Protein AF-A0A9D2PP43-F1 (afdb_monomer)

Nearest PDB structures (foldseek):
  5gq9-assembly1_A  TM=2.427E-01  e=1.881E+00  Thermus thermophilus HB27
  4n41-assembly2_B  TM=2.624E-01  e=2.441E+00  Thermus thermophilus
  4ncb-assembly2_B  TM=2.742E-01  e=2.969E+00  Thermus thermophilus
  5xow-assembly1_A  TM=2.743E-01  e=3.169E+00  Thermus thermophilus HB27
  4kpy-assembly2_B  TM=2.370E-01  e=4.113E+00  Thermus thermophilus HB27

Structure (mmCIF, N/CA/C/O backbone):
data_AF-A0A9D2PP43-F1
#
_entry.id   AF-A0A9D2PP43-F1
#
loop_
_atom_site.group_PDB
_atom_site.id
_atom_site.type_symbol
_atom_site.label_atom_id
_atom_site.label_alt_id
_atom_site.label_comp_id
_atom_site.label_asym_id
_atom_site.label_entity_id
_atom_site.label_seq_id
_atom_site.pdbx_PDB_ins_code
_atom_site.Cartn_x
_atom_site.Cartn_y
_atom_site.Cartn_z
_atom_site.occupancy
_atom_site.B_iso_or_equiv
_atom_site.auth_seq_id
_atom_site.auth_comp_id
_atom_site.auth_asym_id
_atom_site.auth_atom_id
_atom_site.pdbx_PDB_model_num
ATOM 1 N N . ILE A 1 1 ? 7.309 4.283 -23.788 1.00 83.56 1 ILE A N 1
ATOM 2 C CA . ILE A 1 1 ? 7.401 2.799 -23.705 1.00 83.56 1 ILE A CA 1
ATOM 3 C C . ILE A 1 1 ? 6.908 2.190 -25.006 1.00 83.56 1 ILE A C 1
ATOM 5 O O . ILE A 1 1 ? 7.635 1.395 -25.586 1.00 83.56 1 ILE A O 1
ATOM 9 N N . GLU A 1 2 ? 5.756 2.640 -25.498 1.00 87.69 2 GLU A N 1
ATOM 10 C CA . GLU A 1 2 ? 5.201 2.262 -26.802 1.00 87.69 2 GLU A CA 1
ATOM 11 C C . GLU A 1 2 ? 6.186 2.531 -27.952 1.00 87.69 2 GLU A C 1
ATOM 13 O O . GLU A 1 2 ? 6.573 1.594 -28.638 1.00 87.69 2 GLU A O 1
ATOM 18 N N . ASP A 1 3 ? 6.728 3.747 -28.080 1.00 88.06 3 ASP A N 1
ATOM 19 C CA . ASP A 1 3 ? 7.640 4.069 -29.197 1.00 88.06 3 ASP A CA 1
ATOM 20 C C . ASP A 1 3 ? 8.961 3.287 -29.168 1.00 88.06 3 ASP A C 1
ATOM 22 O O . ASP A 1 3 ? 9.462 2.825 -30.193 1.00 88.06 3 ASP A O 1
ATOM 26 N N . ARG A 1 4 ? 9.545 3.132 -27.972 1.00 94.00 4 ARG A N 1
ATOM 27 C CA . ARG A 1 4 ? 10.878 2.532 -27.798 1.00 94.00 4 ARG A CA 1
ATOM 28 C C . ARG A 1 4 ? 10.850 1.005 -27.801 1.00 94.00 4 ARG A C 1
ATOM 30 O O . ARG A 1 4 ? 11.773 0.390 -28.323 1.00 94.00 4 ARG A O 1
ATOM 37 N N . PHE A 1 5 ? 9.838 0.402 -27.180 1.00 90.81 5 PHE A N 1
ATOM 38 C CA . PHE A 1 5 ? 9.768 -1.046 -26.967 1.00 90.81 5 PHE A CA 1
ATOM 39 C C . PHE A 1 5 ? 8.644 -1.719 -27.758 1.00 90.81 5 PHE A C 1
ATOM 41 O O . PHE A 1 5 ? 8.616 -2.945 -27.816 1.00 90.81 5 PHE A O 1
ATOM 48 N N . ARG A 1 6 ? 7.744 -0.950 -28.389 1.00 91.81 6 ARG A N 1
ATOM 49 C CA . ARG A 1 6 ? 6.573 -1.448 -29.135 1.00 91.81 6 ARG A CA 1
ATOM 50 C C . ARG A 1 6 ? 5.661 -2.353 -28.306 1.00 91.81 6 ARG A C 1
ATOM 52 O O . ARG A 1 6 ? 5.075 -3.298 -28.825 1.00 91.81 6 ARG A O 1
ATOM 59 N N . TRP A 1 7 ? 5.574 -2.093 -27.004 1.00 92.19 7 TRP A N 1
ATOM 60 C CA . TRP A 1 7 ? 4.669 -2.809 -26.106 1.00 92.19 7 TRP A CA 1
ATOM 61 C C . TRP A 1 7 ? 3.299 -2.139 -26.114 1.00 92.19 7 TRP A C 1
ATOM 63 O O . TRP A 1 7 ? 3.239 -0.914 -26.077 1.00 92.19 7 TRP A O 1
ATOM 73 N N . ASP A 1 8 ? 2.225 -2.932 -26.114 1.00 91.50 8 ASP A N 1
ATOM 74 C CA . ASP A 1 8 ? 0.874 -2.431 -25.832 1.00 91.50 8 ASP A CA 1
ATOM 75 C C . ASP A 1 8 ? 0.820 -1.995 -24.367 1.00 91.50 8 ASP A C 1
ATOM 77 O O . ASP A 1 8 ? 1.086 -2.801 -23.468 1.00 91.50 8 ASP A O 1
ATOM 81 N N . VAL A 1 9 ? 0.528 -0.718 -24.123 1.00 91.69 9 VAL A N 1
ATOM 82 C CA . VAL A 1 9 ? 0.446 -0.153 -22.780 1.00 91.69 9 VAL A CA 1
ATOM 83 C C . VAL A 1 9 ? -1.012 0.088 -22.414 1.00 91.69 9 VAL A C 1
ATOM 85 O O . VAL A 1 9 ? -1.797 0.683 -23.147 1.00 91.69 9 VAL A O 1
ATOM 88 N N . ASN A 1 10 ? -1.372 -0.367 -21.221 1.00 89.62 10 ASN A N 1
ATOM 89 C CA . ASN A 1 10 ? -2.685 -0.182 -20.641 1.00 89.62 10 ASN A CA 1
ATOM 90 C C . ASN A 1 10 ? -2.569 0.628 -19.347 1.00 89.62 10 ASN A C 1
ATOM 92 O O . ASN A 1 10 ? -2.114 0.123 -18.316 1.00 89.62 10 ASN A O 1
ATOM 96 N N . ILE A 1 11 ? -2.991 1.889 -19.404 1.00 88.00 11 ILE A N 1
ATOM 97 C CA . ILE A 1 11 ? -2.997 2.793 -18.255 1.00 88.00 11 ILE A CA 1
ATOM 98 C C . ILE A 1 11 ? -4.280 2.556 -17.452 1.00 88.00 11 ILE A C 1
ATOM 100 O O . ILE A 1 11 ? -5.349 3.078 -17.757 1.00 88.00 11 ILE A O 1
ATOM 104 N N . GLY A 1 12 ? -4.174 1.749 -16.399 1.00 80.19 12 GLY A N 1
ATOM 105 C CA . GLY A 1 12 ? -5.321 1.201 -15.677 1.00 80.19 12 GLY A CA 1
ATOM 106 C C . GLY A 1 12 ? -6.205 2.224 -14.966 1.00 80.19 12 GLY A C 1
ATOM 107 O O . GLY A 1 12 ? -7.379 1.944 -14.737 1.00 80.19 12 GLY A O 1
ATOM 108 N N . TYR A 1 13 ? -5.682 3.406 -14.620 1.00 75.75 13 TYR A N 1
ATOM 109 C CA . TYR A 1 13 ? -6.503 4.474 -14.034 1.00 75.75 13 TYR A CA 1
ATOM 110 C C . TYR A 1 13 ? -7.325 5.246 -15.083 1.00 75.75 13 TYR A C 1
ATOM 112 O O . TYR A 1 13 ? -8.283 5.920 -14.711 1.00 75.75 13 TYR A O 1
ATOM 120 N N . GLU A 1 14 ? -6.985 5.129 -16.370 1.00 79.38 14 GLU A N 1
ATOM 121 C CA . GLU A 1 14 ? -7.731 5.730 -17.484 1.00 79.38 14 GLU A CA 1
ATOM 122 C C . GLU A 1 14 ? -8.733 4.730 -18.055 1.00 79.38 14 GLU A C 1
ATOM 124 O O . GLU A 1 14 ? -9.919 5.031 -18.173 1.00 79.38 14 GLU A O 1
ATOM 129 N N . THR A 1 15 ? -8.268 3.514 -18.350 1.00 77.56 15 THR A N 1
ATOM 130 C CA . THR A 1 15 ? -9.076 2.483 -19.013 1.00 77.56 15 THR A CA 1
ATOM 131 C C . THR A 1 15 ? -10.015 1.755 -18.058 1.00 77.56 15 THR A C 1
ATOM 133 O O . THR A 1 15 ? -11.050 1.265 -18.492 1.00 77.56 15 THR A O 1
ATOM 136 N N . LYS A 1 16 ? -9.664 1.662 -16.764 1.00 76.50 16 LYS A N 1
ATOM 137 C CA . LYS A 1 16 ? -10.357 0.854 -15.737 1.00 76.50 16 LYS A CA 1
ATOM 138 C C . LYS A 1 16 ? -10.529 -0.628 -16.104 1.00 76.50 16 LYS A C 1
ATOM 140 O O . LYS A 1 16 ? -11.288 -1.343 -15.453 1.00 76.50 16 LYS A O 1
ATOM 145 N N . GLU A 1 17 ? -9.781 -1.112 -17.091 1.00 81.94 17 GLU A N 1
ATOM 146 C CA . GLU A 1 17 ? -9.871 -2.473 -17.613 1.00 81.94 17 GLU A CA 1
ATOM 147 C C . GLU A 1 17 ? -8.502 -3.154 -17.618 1.00 81.94 17 GLU A C 1
ATOM 149 O O . GLU A 1 17 ? -7.456 -2.513 -17.740 1.00 81.94 17 GLU A O 1
ATOM 154 N N . LYS A 1 18 ? -8.487 -4.486 -17.507 1.00 80.69 18 LYS A N 1
ATOM 155 C CA . LYS A 1 18 ? -7.272 -5.296 -17.668 1.00 80.69 18 LYS A CA 1
ATOM 156 C C . LYS A 1 18 ? -7.254 -5.934 -19.053 1.00 80.69 18 LYS A C 1
ATOM 158 O O . LYS A 1 18 ? -8.045 -6.832 -19.327 1.00 80.69 18 LYS A O 1
ATOM 163 N N . ARG A 1 19 ? -6.296 -5.537 -19.894 1.00 87.75 19 ARG A N 1
ATOM 164 C CA . ARG A 1 19 ? -6.038 -6.166 -21.198 1.00 87.75 19 ARG A CA 1
ATOM 165 C C . ARG A 1 19 ? -4.931 -7.215 -21.100 1.00 87.75 19 ARG A C 1
ATOM 167 O O . ARG A 1 19 ? -3.799 -6.909 -20.718 1.00 87.75 19 ARG A O 1
ATOM 174 N N . LYS A 1 20 ? -5.252 -8.466 -21.439 1.00 87.75 20 LYS A N 1
ATOM 175 C CA . LYS A 1 20 ? -4.274 -9.564 -21.480 1.00 87.75 20 LYS A CA 1
ATOM 176 C C . LYS A 1 20 ? -3.206 -9.277 -22.542 1.00 87.75 20 LYS A C 1
ATOM 178 O O . LYS A 1 20 ? -3.540 -8.847 -23.636 1.00 87.75 20 LYS A O 1
ATOM 183 N N . GLY A 1 21 ? -1.941 -9.555 -22.224 1.00 89.25 21 GLY A N 1
ATOM 184 C CA . GLY A 1 21 ? -0.818 -9.353 -23.150 1.00 89.25 21 GLY A CA 1
ATOM 185 C C . GLY A 1 21 ? -0.304 -7.912 -23.250 1.00 89.25 21 GLY A C 1
ATOM 186 O O . GLY A 1 21 ? 0.567 -7.656 -24.072 1.00 89.25 21 GLY A O 1
ATOM 187 N N . SER A 1 22 ? -0.801 -7.000 -22.408 1.00 92.25 22 SER A N 1
ATOM 188 C CA . SER A 1 22 ? -0.356 -5.602 -22.343 1.00 92.25 22 SER A CA 1
ATOM 189 C C . SER A 1 22 ? 0.452 -5.315 -21.074 1.00 92.25 22 SER A C 1
ATOM 191 O O . SER A 1 22 ? 0.298 -5.995 -20.052 1.00 92.25 22 SER A O 1
ATOM 193 N N . LEU A 1 23 ? 1.295 -4.283 -21.119 1.00 92.75 23 LEU A N 1
ATOM 194 C CA . LEU A 1 23 ? 1.922 -3.702 -19.939 1.00 92.75 23 LEU A CA 1
ATOM 195 C C . LEU A 1 23 ? 0.894 -2.858 -19.187 1.00 92.75 23 LEU A C 1
ATOM 197 O O . LEU A 1 23 ? 0.482 -1.798 -19.654 1.00 92.75 23 LEU A O 1
ATOM 201 N N . PHE A 1 24 ? 0.528 -3.299 -17.989 1.00 93.38 24 PHE A N 1
ATOM 202 C CA . PHE A 1 24 ? -0.386 -2.560 -17.129 1.00 93.38 24 PHE A CA 1
ATOM 203 C C . PHE A 1 24 ? 0.363 -1.529 -16.274 1.00 93.38 24 PHE A C 1
ATOM 205 O O . PHE A 1 24 ? 1.259 -1.890 -15.511 1.00 93.38 24 PHE A O 1
ATOM 212 N N . ILE A 1 25 ? -0.033 -0.258 -16.359 1.00 92.25 25 ILE A N 1
ATOM 213 C CA . ILE A 1 25 ? 0.520 0.838 -15.553 1.00 92.25 25 ILE A CA 1
ATOM 214 C C . ILE A 1 25 ? -0.576 1.385 -14.639 1.00 92.25 25 ILE A C 1
ATOM 216 O O . ILE A 1 25 ? -1.657 1.752 -15.093 1.00 92.25 25 ILE A O 1
ATOM 220 N N . SER A 1 26 ? -0.298 1.458 -13.337 1.00 89.12 26 SER A N 1
ATOM 221 C CA . SER A 1 26 ? -1.203 2.040 -12.343 1.00 89.12 26 SER A CA 1
ATOM 222 C C . SER A 1 26 ? -0.420 2.793 -11.267 1.00 89.12 26 SER A C 1
ATOM 224 O O . SER A 1 26 ? 0.801 2.686 -11.172 1.00 89.12 26 SER A O 1
ATOM 226 N N . ASN A 1 27 ? -1.132 3.575 -10.462 1.00 84.81 27 ASN A N 1
ATOM 227 C CA . ASN A 1 27 ? -0.585 4.323 -9.336 1.00 84.81 27 ASN A CA 1
ATOM 228 C C . ASN A 1 27 ? -1.034 3.702 -8.001 1.00 84.81 27 ASN A C 1
ATOM 230 O O . ASN A 1 27 ? -1.963 2.896 -7.957 1.00 84.81 27 ASN A O 1
ATOM 234 N N . LYS A 1 28 ? -0.415 4.122 -6.890 1.00 80.38 28 LYS A N 1
ATOM 235 C CA . LYS A 1 28 ? -0.680 3.581 -5.542 1.00 80.38 28 LYS A CA 1
ATOM 236 C C . LYS A 1 28 ? -2.159 3.575 -5.115 1.00 80.38 28 LYS A C 1
ATOM 238 O O . LYS A 1 28 ? -2.543 2.753 -4.289 1.00 80.38 28 LYS A O 1
ATOM 243 N N . ASN A 1 29 ? -2.987 4.459 -5.674 1.00 78.00 29 ASN A N 1
ATOM 244 C CA . ASN A 1 29 ? -4.403 4.577 -5.320 1.00 78.00 29 ASN A CA 1
ATOM 245 C C . ASN A 1 29 ? -5.282 3.559 -6.069 1.00 78.00 29 ASN A C 1
ATOM 247 O O . ASN A 1 29 ? -6.383 3.260 -5.622 1.00 78.00 29 ASN A O 1
ATOM 251 N N . ASN A 1 30 ? -4.797 3.004 -7.184 1.00 79.94 30 ASN A N 1
ATOM 252 C CA . ASN A 1 30 ? -5.574 2.184 -8.120 1.00 79.94 30 ASN A CA 1
ATOM 253 C C . ASN A 1 30 ? -4.995 0.764 -8.291 1.00 79.94 30 ASN A C 1
ATOM 255 O O . ASN A 1 30 ? -5.131 0.152 -9.349 1.00 79.94 30 ASN A O 1
ATOM 259 N N . VAL A 1 31 ? -4.304 0.240 -7.271 1.00 76.94 31 VAL A N 1
ATOM 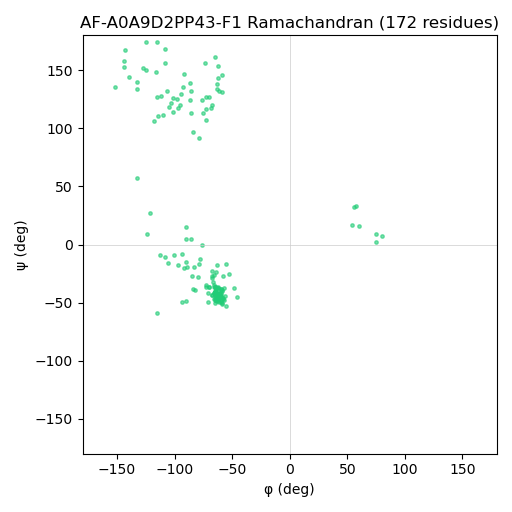260 C CA . VAL A 1 31 ? -3.713 -1.119 -7.280 1.00 76.94 31 VAL A CA 1
ATOM 261 C C . VAL A 1 31 ? -4.431 -2.111 -6.361 1.00 76.94 31 VAL A C 1
ATOM 263 O O . VAL A 1 31 ? -4.177 -3.315 -6.431 1.00 76.94 31 VAL A O 1
ATOM 266 N N . LYS A 1 32 ? -5.336 -1.641 -5.493 1.00 77.94 32 LYS A N 1
ATOM 267 C CA . LYS A 1 32 ? -6.063 -2.502 -4.549 1.00 77.94 32 LYS A CA 1
ATOM 268 C C . LYS A 1 32 ? -6.908 -3.531 -5.310 1.00 77.94 32 LYS A C 1
ATOM 270 O O . LYS A 1 32 ? -7.615 -3.184 -6.247 1.00 77.94 32 LYS A O 1
ATOM 275 N N . GLY A 1 33 ? -6.817 -4.797 -4.905 1.00 80.38 33 GLY A N 1
ATOM 276 C CA . GLY A 1 33 ? -7.534 -5.907 -5.552 1.00 80.38 33 GLY A CA 1
ATOM 277 C C . GLY A 1 33 ? -6.957 -6.350 -6.901 1.00 80.38 33 GLY A C 1
ATOM 278 O O . GLY A 1 33 ? -7.503 -7.253 -7.527 1.00 80.38 33 GLY A O 1
ATOM 279 N N . LEU A 1 34 ? -5.858 -5.745 -7.364 1.00 86.75 34 LEU A N 1
ATOM 280 C CA . LEU A 1 34 ? -5.155 -6.213 -8.553 1.00 86.75 34 LEU A CA 1
ATOM 281 C C . LEU A 1 34 ? -4.054 -7.208 -8.180 1.00 86.75 34 LEU A C 1
ATOM 283 O O . LEU A 1 34 ? -3.413 -7.055 -7.145 1.00 86.75 34 LEU A O 1
ATOM 287 N N . GLU A 1 35 ? -3.817 -8.184 -9.050 1.00 90.25 35 GLU A N 1
ATOM 288 C CA . GLU A 1 35 ? -2.743 -9.167 -8.922 1.00 90.25 35 GLU A CA 1
ATOM 289 C C . GLU A 1 35 ? -2.110 -9.412 -10.292 1.00 90.25 35 GLU A C 1
ATOM 291 O O . GLU A 1 35 ? -2.809 -9.382 -11.316 1.00 90.25 35 GLU A O 1
ATOM 296 N N . PHE A 1 36 ? -0.793 -9.618 -10.296 1.00 92.06 36 PHE A N 1
ATOM 297 C CA . PHE A 1 36 ? 0.035 -9.832 -11.481 1.00 92.06 36 PHE A CA 1
ATOM 298 C C . PHE A 1 36 ? 1.157 -10.837 -11.172 1.00 92.06 36 PHE A C 1
ATOM 300 O O . PHE A 1 36 ? 1.590 -10.929 -10.027 1.00 92.06 36 PHE A O 1
ATOM 307 N N . PRO A 1 37 ? 1.667 -11.590 -12.163 1.00 93.00 37 PRO A N 1
ATOM 308 C CA . PRO A 1 37 ? 2.793 -12.501 -11.936 1.00 93.00 37 PRO A CA 1
ATOM 309 C C . PRO A 1 37 ? 4.075 -11.754 -11.570 1.00 93.00 37 PRO A C 1
ATOM 311 O O . PRO A 1 37 ? 4.844 -12.207 -10.731 1.00 93.00 37 PRO A O 1
ATOM 314 N N . PHE A 1 38 ? 4.285 -10.591 -12.185 1.00 94.69 38 PHE A N 1
ATOM 315 C CA . PHE A 1 38 ? 5.449 -9.746 -11.970 1.00 94.69 38 PHE A CA 1
ATOM 316 C C . PHE A 1 38 ? 4.991 -8.312 -11.756 1.00 94.69 38 PHE A C 1
ATOM 318 O O . PHE A 1 38 ? 4.089 -7.837 -12.449 1.00 94.69 38 PHE A O 1
ATOM 325 N N . VAL A 1 39 ? 5.625 -7.615 -10.816 1.00 94.94 39 VAL A N 1
ATOM 326 C CA . VAL A 1 39 ? 5.340 -6.204 -10.534 1.00 94.94 39 VAL A CA 1
ATOM 327 C C . VAL A 1 39 ? 6.650 -5.437 -10.444 1.00 94.94 39 VAL A C 1
ATOM 329 O O . VAL A 1 39 ? 7.583 -5.875 -9.776 1.00 94.94 39 VAL A O 1
ATOM 332 N N . ILE A 1 40 ? 6.708 -4.275 -11.094 1.00 95.38 40 ILE A N 1
ATOM 333 C CA . ILE A 1 40 ? 7.804 -3.313 -10.963 1.00 95.38 40 ILE A CA 1
ATOM 334 C C . ILE A 1 40 ? 7.259 -2.096 -10.215 1.00 95.38 40 ILE A C 1
ATOM 336 O O . ILE A 1 40 ? 6.411 -1.365 -10.722 1.00 95.38 40 ILE A O 1
ATOM 340 N N . CYS A 1 41 ? 7.726 -1.902 -8.988 1.00 92.75 41 CYS A N 1
ATOM 341 C CA . CYS A 1 41 ? 7.345 -0.804 -8.113 1.00 92.75 41 CYS A CA 1
ATOM 342 C C . CYS A 1 41 ? 8.388 0.309 -8.216 1.00 92.75 41 CYS A C 1
ATOM 344 O O . CYS A 1 41 ? 9.544 0.101 -7.855 1.00 92.75 41 CYS A O 1
ATOM 346 N N . LEU A 1 42 ? 7.973 1.486 -8.686 1.00 91.44 42 LEU A N 1
ATOM 347 C CA . LEU A 1 42 ? 8.834 2.659 -8.829 1.00 91.44 42 LEU A CA 1
ATOM 348 C C . LEU A 1 42 ? 8.526 3.665 -7.717 1.00 91.44 42 LEU A C 1
ATOM 350 O O . LEU A 1 42 ? 7.409 4.182 -7.646 1.00 91.44 42 LEU A O 1
ATOM 354 N N . MET A 1 43 ? 9.507 3.958 -6.866 1.00 88.38 43 MET A N 1
ATOM 355 C CA . MET A 1 43 ? 9.421 5.043 -5.888 1.00 88.38 43 MET A CA 1
ATOM 356 C C . MET A 1 43 ? 10.041 6.317 -6.455 1.00 88.38 43 MET A C 1
ATOM 358 O O . MET A 1 43 ? 11.170 6.308 -6.934 1.00 88.38 43 MET A O 1
ATOM 362 N N . GLN A 1 44 ? 9.297 7.419 -6.379 1.00 83.88 44 GLN A N 1
ATOM 363 C CA . GLN A 1 44 ? 9.785 8.748 -6.767 1.00 83.88 44 GLN A CA 1
ATOM 364 C C . GLN A 1 44 ? 10.405 9.522 -5.596 1.00 83.88 44 GLN A C 1
ATOM 366 O O . GLN A 1 44 ? 11.146 10.470 -5.824 1.00 83.88 44 GLN A O 1
ATOM 371 N N . GLY A 1 45 ? 10.086 9.136 -4.359 1.00 83.12 45 GLY A N 1
ATOM 372 C CA . GLY A 1 45 ? 10.571 9.780 -3.140 1.00 83.12 45 GLY A CA 1
ATOM 373 C C . GLY A 1 45 ? 11.259 8.795 -2.206 1.00 83.12 45 GLY A C 1
ATOM 374 O O . GLY A 1 45 ? 11.266 7.585 -2.450 1.00 83.12 45 GLY A O 1
ATOM 375 N N . ASP A 1 46 ? 11.820 9.338 -1.132 1.00 84.25 46 ASP A N 1
ATOM 376 C CA . ASP A 1 46 ? 12.536 8.558 -0.135 1.00 84.25 46 ASP A CA 1
ATOM 377 C C . ASP A 1 46 ? 11.605 7.729 0.751 1.00 84.25 46 ASP A C 1
ATOM 379 O O . ASP A 1 46 ? 10.420 8.020 0.923 1.00 84.25 46 ASP A O 1
ATOM 383 N N . LEU A 1 47 ? 12.170 6.668 1.321 1.00 84.12 47 LEU A N 1
ATOM 384 C CA . LEU A 1 47 ? 11.541 5.898 2.376 1.00 84.12 47 LEU A CA 1
ATOM 385 C C . LEU A 1 47 ? 11.470 6.764 3.631 1.00 84.12 47 LEU A C 1
ATOM 387 O O . LEU A 1 47 ? 12.490 7.137 4.214 1.00 84.12 47 LEU A O 1
ATOM 391 N N . ASP A 1 48 ? 10.250 7.036 4.063 1.00 81.88 48 ASP A N 1
ATOM 392 C CA . ASP A 1 48 ? 9.946 7.745 5.292 1.00 81.88 48 ASP A CA 1
ATOM 393 C C . ASP A 1 48 ? 9.203 6.831 6.274 1.00 81.88 48 ASP A C 1
ATOM 395 O O . ASP A 1 48 ? 8.838 5.690 5.975 1.00 81.88 48 ASP A O 1
ATOM 399 N N . ASP A 1 49 ? 8.986 7.344 7.480 1.00 77.88 49 ASP A N 1
ATOM 400 C CA . ASP A 1 49 ? 8.257 6.632 8.528 1.00 77.88 49 ASP A CA 1
ATOM 401 C C . ASP A 1 49 ? 6.741 6.935 8.463 1.00 77.88 49 ASP A C 1
ATOM 403 O O . ASP A 1 49 ? 5.984 6.646 9.393 1.00 77.88 49 ASP A O 1
ATOM 407 N N . ASN A 1 50 ? 6.262 7.508 7.347 1.00 82.06 50 ASN A N 1
ATOM 408 C CA . ASN A 1 50 ? 4.861 7.865 7.163 1.00 82.06 50 ASN A CA 1
ATOM 409 C C . ASN A 1 50 ? 3.997 6.610 6.947 1.00 82.06 50 ASN A C 1
ATOM 411 O O . ASN A 1 50 ? 4.208 5.802 6.038 1.00 82.06 50 ASN A O 1
ATOM 415 N N . LEU A 1 51 ? 2.941 6.474 7.755 1.00 77.81 51 LEU A N 1
ATOM 416 C CA . LEU A 1 51 ? 2.031 5.325 7.707 1.00 77.81 51 LEU A CA 1
ATOM 417 C C . LEU A 1 51 ? 1.341 5.141 6.345 1.00 77.81 51 LEU A C 1
ATOM 419 O O . LEU A 1 51 ? 1.123 4.009 5.915 1.00 77.81 51 LEU A O 1
ATOM 423 N N . GLN A 1 52 ? 0.955 6.225 5.668 1.00 76.19 52 GLN A N 1
ATOM 424 C CA . GLN A 1 52 ? 0.297 6.154 4.359 1.00 76.19 52 GLN A CA 1
ATOM 425 C C . GLN A 1 52 ? 1.278 5.710 3.270 1.00 76.19 52 GLN A C 1
ATOM 427 O O . GLN A 1 52 ? 0.920 4.867 2.441 1.00 76.19 52 GLN A O 1
ATOM 432 N N . SER A 1 53 ? 2.511 6.226 3.297 1.00 82.00 53 SER A N 1
ATOM 433 C CA . SER A 1 53 ? 3.598 5.797 2.409 1.00 82.00 53 SER A CA 1
ATOM 434 C C . SER A 1 53 ? 3.878 4.305 2.586 1.00 82.00 53 SER A C 1
ATOM 436 O O . SER A 1 53 ? 3.795 3.543 1.621 1.00 82.00 53 SER A O 1
ATOM 438 N N . ARG A 1 54 ? 4.070 3.851 3.831 1.00 83.88 54 ARG A N 1
ATOM 439 C CA . ARG A 1 54 ? 4.303 2.436 4.155 1.00 83.88 54 ARG A CA 1
ATOM 440 C C . ARG A 1 54 ? 3.168 1.524 3.692 1.00 83.88 54 ARG A C 1
ATOM 442 O O . ARG A 1 54 ? 3.424 0.494 3.074 1.00 83.88 54 ARG A O 1
ATOM 449 N N . ASN A 1 55 ? 1.915 1.901 3.954 1.00 81.94 55 ASN A N 1
ATOM 450 C CA . ASN A 1 55 ? 0.757 1.117 3.516 1.00 81.94 55 ASN A CA 1
ATOM 451 C C . ASN A 1 55 ? 0.679 1.030 1.987 1.00 81.94 55 ASN A C 1
ATOM 453 O O . ASN A 1 55 ? 0.340 -0.020 1.448 1.00 81.94 55 ASN A O 1
ATOM 457 N N . SER A 1 56 ? 1.025 2.112 1.288 1.00 84.75 56 SER A N 1
ATOM 458 C CA . SER A 1 56 ? 1.072 2.136 -0.176 1.00 84.75 56 SER A CA 1
ATOM 459 C C . SER A 1 56 ? 2.136 1.181 -0.713 1.00 84.75 56 SER A C 1
ATOM 461 O O . SER A 1 56 ? 1.836 0.368 -1.584 1.00 84.75 56 SER A O 1
ATOM 463 N N . ILE A 1 57 ? 3.346 1.218 -0.144 1.00 89.12 57 ILE A N 1
ATOM 464 C CA . ILE A 1 57 ? 4.448 0.315 -0.503 1.00 89.12 57 ILE A CA 1
ATOM 465 C C . ILE A 1 57 ? 4.047 -1.143 -0.259 1.00 89.12 57 ILE A C 1
ATOM 467 O O . ILE A 1 57 ? 4.193 -1.974 -1.151 1.00 89.12 57 ILE A O 1
ATOM 471 N N . TYR A 1 58 ? 3.476 -1.451 0.910 1.00 88.62 58 TYR A N 1
ATOM 472 C CA . TYR A 1 58 ? 2.988 -2.795 1.229 1.00 88.62 58 TYR A CA 1
ATOM 473 C C . TYR A 1 58 ? 1.941 -3.283 0.220 1.00 88.62 58 TYR A C 1
ATOM 475 O O . TYR A 1 58 ? 2.044 -4.396 -0.301 1.00 88.62 58 TYR A O 1
ATOM 483 N N . MET A 1 59 ? 0.952 -2.443 -0.106 1.00 87.56 59 MET A N 1
ATOM 484 C CA . MET A 1 59 ? -0.054 -2.791 -1.107 1.00 87.56 59 MET A CA 1
ATOM 485 C C . MET A 1 59 ? 0.590 -3.057 -2.465 1.00 87.56 59 MET A C 1
ATOM 487 O O . MET A 1 59 ? 0.258 -4.062 -3.078 1.00 87.56 59 MET A O 1
ATOM 491 N N . MET A 1 60 ? 1.521 -2.211 -2.914 1.00 89.94 60 MET A N 1
ATOM 492 C CA . MET A 1 60 ? 2.202 -2.360 -4.204 1.00 89.94 60 MET A CA 1
ATOM 493 C C . MET A 1 60 ? 3.047 -3.640 -4.278 1.00 89.94 60 MET A C 1
ATOM 495 O O . MET A 1 60 ? 2.911 -4.409 -5.229 1.00 89.94 60 MET A O 1
ATOM 499 N N . LEU A 1 61 ? 3.871 -3.909 -3.261 1.00 90.38 61 LEU A N 1
ATOM 500 C CA . LEU A 1 61 ? 4.784 -5.056 -3.249 1.00 90.38 61 LEU A CA 1
ATOM 501 C C . LEU A 1 61 ? 4.058 -6.404 -3.165 1.00 90.38 61 LEU A C 1
ATOM 503 O O . LEU A 1 61 ? 4.576 -7.397 -3.668 1.00 90.38 61 LEU A O 1
ATOM 507 N N . THR A 1 62 ? 2.856 -6.432 -2.585 1.00 90.69 62 THR A N 1
ATOM 508 C CA . THR A 1 62 ? 2.022 -7.641 -2.450 1.00 90.69 62 THR A CA 1
ATOM 509 C C . THR A 1 62 ? 1.075 -7.871 -3.627 1.00 90.69 62 THR A C 1
ATOM 511 O O . THR A 1 62 ? 0.247 -8.773 -3.567 1.00 90.69 62 THR A O 1
ATOM 514 N N . ARG A 1 63 ? 1.135 -7.061 -4.696 1.00 91.25 63 ARG A N 1
ATOM 515 C CA . ARG A 1 63 ? 0.346 -7.335 -5.916 1.00 91.25 63 ARG A CA 1
ATOM 516 C C . ARG A 1 63 ? 0.975 -8.432 -6.781 1.00 91.25 63 ARG A C 1
ATOM 518 O O . ARG A 1 63 ? 0.330 -8.883 -7.724 1.00 91.25 63 ARG A O 1
ATOM 525 N N . SER A 1 64 ? 2.224 -8.815 -6.505 1.00 94.12 64 SER A N 1
ATOM 526 C CA . SER A 1 64 ? 2.898 -9.892 -7.225 1.00 94.12 64 SER A CA 1
ATOM 527 C C . SER A 1 64 ? 2.728 -11.228 -6.524 1.00 94.12 64 SER A C 1
ATOM 529 O O . SER A 1 64 ? 2.940 -11.309 -5.315 1.00 94.12 64 SER A O 1
ATOM 531 N N . PHE A 1 65 ? 2.422 -12.277 -7.285 1.00 92.81 65 PHE A N 1
ATOM 532 C CA . PHE A 1 65 ? 2.407 -13.648 -6.768 1.00 92.81 65 PHE A CA 1
ATOM 533 C C . PHE A 1 65 ? 3.669 -14.459 -7.112 1.00 92.81 65 PHE A C 1
ATOM 535 O O . PHE A 1 65 ? 3.829 -15.549 -6.571 1.00 92.81 65 PHE A O 1
ATOM 542 N N . ILE A 1 66 ? 4.572 -13.958 -7.973 1.00 93.12 66 ILE A N 1
ATOM 543 C CA . ILE A 1 66 ? 5.872 -14.609 -8.249 1.00 93.12 66 ILE A CA 1
ATOM 544 C C . ILE A 1 66 ? 7.028 -13.729 -7.785 1.00 93.12 66 ILE A C 1
ATOM 546 O O . ILE A 1 66 ? 7.861 -14.155 -6.988 1.00 93.12 66 ILE A O 1
ATOM 550 N N . THR A 1 67 ? 7.140 -12.508 -8.312 1.00 94.12 67 THR A N 1
ATOM 551 C CA . THR A 1 67 ? 8.287 -11.634 -8.011 1.00 94.12 67 THR A CA 1
ATOM 552 C C . THR A 1 67 ? 7.933 -10.156 -8.112 1.00 94.12 67 THR A C 1
ATOM 554 O O . THR A 1 67 ? 7.295 -9.713 -9.073 1.00 94.12 67 THR A O 1
ATOM 557 N N . SER A 1 68 ? 8.384 -9.383 -7.127 1.00 94.25 68 SER A N 1
ATOM 558 C CA . SER A 1 68 ? 8.287 -7.924 -7.106 1.00 94.25 68 SER A CA 1
ATOM 559 C C . SER A 1 68 ? 9.679 -7.313 -7.232 1.00 94.25 68 SER A C 1
ATOM 561 O O . SER A 1 68 ? 10.572 -7.635 -6.453 1.00 94.25 68 SER A O 1
ATOM 563 N N . TYR A 1 69 ? 9.851 -6.399 -8.182 1.00 94.75 69 TYR A N 1
ATOM 564 C CA . TYR A 1 69 ? 11.033 -5.550 -8.300 1.00 94.75 69 TYR A CA 1
ATOM 565 C C . TYR A 1 69 ? 10.725 -4.202 -7.659 1.00 94.75 69 TYR A C 1
ATOM 567 O O . TYR A 1 69 ? 9.749 -3.555 -8.034 1.00 94.75 69 TYR A O 1
ATOM 575 N N . PHE A 1 70 ? 11.543 -3.773 -6.701 1.00 92.12 70 PHE A N 1
ATOM 576 C CA . PHE A 1 70 ? 11.356 -2.502 -6.006 1.00 92.12 70 PHE A CA 1
ATOM 577 C C . PHE A 1 70 ? 12.511 -1.556 -6.316 1.00 92.12 70 PHE A C 1
ATOM 579 O O . PHE A 1 70 ? 13.640 -1.808 -5.903 1.00 92.12 70 PHE A O 1
ATOM 586 N N . LEU A 1 71 ? 12.233 -0.493 -7.071 1.00 91.44 71 LEU A N 1
ATOM 587 C CA . LEU A 1 71 ? 13.222 0.505 -7.464 1.00 91.44 71 LEU A CA 1
ATOM 588 C C . LEU A 1 71 ? 13.062 1.742 -6.584 1.00 91.44 71 LEU A C 1
ATOM 590 O O . LEU A 1 71 ? 11.974 2.316 -6.490 1.00 91.44 71 LEU A O 1
ATOM 594 N N . LEU A 1 72 ? 14.165 2.136 -5.956 1.00 88.00 72 LEU A N 1
ATOM 595 C CA . LEU A 1 72 ? 14.247 3.194 -4.957 1.00 88.00 72 LEU A CA 1
ATOM 596 C C . LEU A 1 72 ? 15.288 4.241 -5.373 1.00 88.00 72 LEU A C 1
ATOM 598 O O . LEU A 1 72 ? 16.280 3.868 -5.999 1.00 88.00 72 LEU A O 1
ATOM 602 N N . PRO A 1 73 ? 15.119 5.519 -4.987 1.00 86.25 73 PRO A N 1
ATOM 603 C CA . PRO A 1 73 ? 16.177 6.517 -5.124 1.00 86.25 73 PRO A CA 1
ATOM 604 C C . PRO A 1 73 ? 17.418 6.162 -4.287 1.00 86.25 73 PRO A C 1
ATOM 606 O O . PRO A 1 73 ? 17.283 5.708 -3.145 1.00 86.25 73 PRO A O 1
ATOM 609 N N . ASP A 1 74 ? 18.615 6.450 -4.808 1.00 81.56 74 ASP A N 1
ATOM 610 C CA . ASP A 1 74 ? 19.908 6.130 -4.168 1.00 81.56 74 ASP A CA 1
ATOM 611 C C . ASP A 1 74 ? 20.083 6.750 -2.772 1.00 81.56 74 ASP A C 1
ATOM 613 O O . ASP A 1 74 ? 20.759 6.185 -1.907 1.00 81.56 74 ASP A O 1
ATOM 617 N N . ALA A 1 75 ? 19.413 7.878 -2.506 1.00 79.44 75 ALA A N 1
ATOM 618 C CA . ALA A 1 75 ? 19.397 8.549 -1.203 1.00 79.44 75 ALA A CA 1
ATOM 619 C C . ALA A 1 75 ? 18.931 7.634 -0.046 1.00 79.44 75 ALA A C 1
ATOM 621 O O . ALA A 1 75 ? 19.220 7.895 1.124 1.00 79.44 75 ALA A O 1
ATOM 622 N N . ASN A 1 76 ? 18.287 6.505 -0.361 1.00 77.81 76 ASN A N 1
ATOM 623 C CA . ASN A 1 76 ? 17.786 5.527 0.600 1.00 77.81 76 ASN A CA 1
ATOM 624 C C . ASN A 1 76 ? 18.806 4.471 1.041 1.00 77.81 76 ASN A C 1
ATOM 626 O O . ASN A 1 76 ? 18.438 3.584 1.812 1.00 77.81 76 ASN A O 1
ATOM 630 N N . GLY A 1 77 ? 20.073 4.549 0.616 1.00 76.88 77 GLY A N 1
ATOM 631 C CA . GLY A 1 77 ? 21.083 3.502 0.839 1.00 76.88 77 GLY A CA 1
ATOM 632 C C . GLY A 1 77 ? 21.140 2.932 2.267 1.00 76.88 77 GLY A C 1
ATOM 633 O O . GLY A 1 77 ? 21.119 1.716 2.446 1.00 76.88 77 GLY A O 1
ATOM 634 N N . ARG A 1 78 ? 21.105 3.782 3.309 1.00 78.19 78 ARG A N 1
ATOM 635 C CA . ARG A 1 78 ? 21.089 3.313 4.715 1.00 78.19 78 ARG A CA 1
ATOM 636 C C . ARG A 1 78 ? 19.814 2.548 5.088 1.00 78.19 78 ARG A C 1
ATOM 638 O O . ARG A 1 78 ? 19.890 1.539 5.783 1.00 78.19 78 ARG A O 1
ATOM 645 N N . ARG A 1 79 ? 18.646 3.017 4.637 1.00 80.31 79 ARG A N 1
ATOM 646 C CA . ARG A 1 79 ? 17.355 2.354 4.898 1.00 80.31 79 ARG A CA 1
ATOM 647 C C . ARG A 1 79 ? 17.256 1.033 4.127 1.00 80.31 79 ARG A C 1
ATOM 649 O O . ARG A 1 79 ? 16.768 0.052 4.679 1.00 80.31 79 ARG A O 1
ATOM 656 N N . ILE A 1 80 ? 17.790 0.984 2.903 1.00 83.75 80 ILE A N 1
ATOM 657 C CA . ILE A 1 80 ? 17.895 -0.242 2.096 1.00 83.75 80 ILE A CA 1
ATOM 658 C C . ILE A 1 80 ? 18.749 -1.287 2.813 1.00 83.75 80 ILE A C 1
ATOM 660 O O . ILE A 1 80 ? 18.339 -2.443 2.895 1.00 83.75 80 ILE A O 1
ATOM 664 N N . GLN A 1 81 ? 19.886 -0.882 3.389 1.00 85.69 81 GLN A N 1
ATOM 665 C CA . GLN A 1 81 ? 20.734 -1.803 4.143 1.00 85.69 81 GLN A CA 1
ATOM 666 C C . GLN A 1 81 ? 19.984 -2.417 5.332 1.00 85.69 81 GLN A C 1
ATOM 668 O O . GLN A 1 81 ? 19.997 -3.632 5.495 1.00 85.69 81 GLN A O 1
ATOM 673 N N . GLY A 1 82 ? 19.247 -1.606 6.098 1.00 86.50 82 GLY A N 1
ATOM 674 C CA . GLY A 1 82 ? 18.427 -2.110 7.204 1.00 86.50 82 GLY A CA 1
ATOM 675 C C . GLY A 1 82 ? 17.353 -3.112 6.760 1.00 86.50 82 GLY A C 1
ATOM 676 O O . GLY A 1 82 ? 17.129 -4.117 7.433 1.00 86.50 82 GLY A O 1
ATOM 677 N N . ILE A 1 83 ? 16.722 -2.886 5.601 1.00 86.00 83 ILE A N 1
ATOM 678 C CA . ILE A 1 83 ? 15.761 -3.833 5.013 1.00 86.00 83 ILE A CA 1
ATOM 679 C C . ILE A 1 83 ? 16.465 -5.136 4.610 1.00 86.00 83 ILE A C 1
ATOM 681 O O . ILE A 1 83 ? 15.977 -6.217 4.937 1.00 86.00 83 ILE A O 1
ATOM 685 N N . ALA A 1 84 ? 17.615 -5.050 3.936 1.00 87.69 84 ALA A N 1
ATOM 686 C CA . ALA A 1 84 ? 18.390 -6.215 3.510 1.00 87.69 84 ALA A CA 1
ATOM 687 C C . ALA A 1 84 ? 18.859 -7.065 4.702 1.00 87.69 84 ALA A C 1
ATOM 689 O O . ALA A 1 84 ? 18.761 -8.293 4.672 1.00 87.69 84 ALA A O 1
ATOM 690 N N . ASP A 1 85 ? 19.304 -6.415 5.777 1.00 89.44 85 ASP A N 1
ATOM 691 C CA . ASP A 1 85 ? 19.712 -7.079 7.013 1.00 89.44 85 ASP A CA 1
ATOM 692 C C . ASP A 1 85 ? 18.527 -7.788 7.684 1.00 89.44 85 ASP A C 1
ATOM 694 O O . ASP A 1 85 ? 18.661 -8.928 8.134 1.00 89.44 85 ASP A O 1
ATOM 698 N N . GLY A 1 86 ? 17.350 -7.152 7.695 1.00 88.81 86 GLY A N 1
ATOM 699 C CA . GLY A 1 86 ? 16.109 -7.755 8.179 1.00 88.81 86 GLY A CA 1
ATOM 700 C C . GLY A 1 86 ? 15.689 -8.983 7.367 1.00 88.81 86 GLY A C 1
ATOM 701 O O . GLY A 1 86 ? 15.361 -10.014 7.949 1.00 88.81 86 GLY A O 1
ATOM 702 N N . ILE A 1 87 ? 15.759 -8.910 6.033 1.00 88.62 87 ILE A N 1
ATOM 703 C CA . ILE A 1 87 ? 15.462 -10.045 5.141 1.00 88.62 87 ILE A CA 1
ATOM 704 C C . ILE A 1 87 ? 16.411 -11.214 5.424 1.00 88.62 87 ILE A C 1
ATOM 706 O O . ILE A 1 87 ? 15.956 -12.349 5.571 1.00 88.62 87 ILE A O 1
ATOM 710 N N . ARG A 1 88 ? 17.716 -10.943 5.554 1.00 91.31 88 ARG A N 1
ATOM 711 C CA . ARG A 1 88 ? 18.710 -11.969 5.891 1.00 91.31 88 ARG A CA 1
ATOM 712 C C . ARG A 1 88 ? 18.423 -12.601 7.2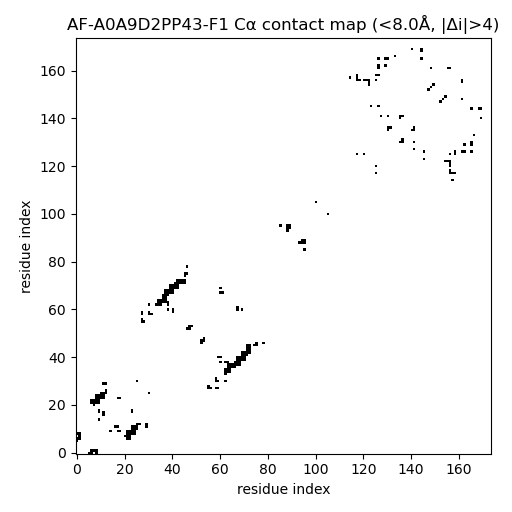53 1.00 91.31 88 ARG A C 1
ATOM 714 O O . ARG A 1 88 ? 18.401 -13.821 7.354 1.00 91.31 88 ARG A O 1
ATOM 721 N N . MET A 1 89 ? 18.114 -11.794 8.270 1.00 92.75 89 MET A N 1
ATOM 722 C CA . MET A 1 89 ? 17.754 -12.295 9.600 1.00 92.75 89 MET A CA 1
ATOM 723 C C . MET A 1 89 ? 16.532 -13.221 9.555 1.00 92.75 89 MET A C 1
ATOM 725 O O . MET A 1 89 ? 16.569 -14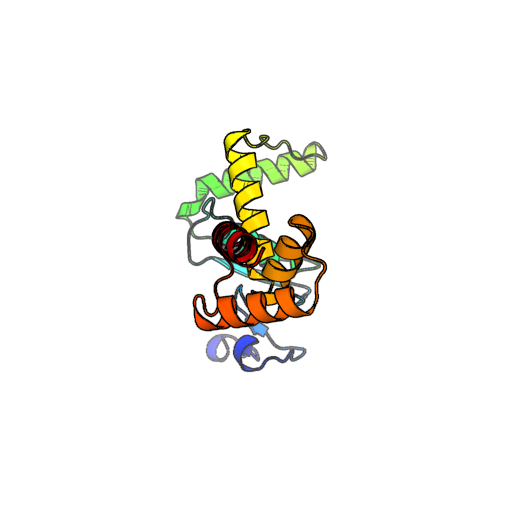.296 10.150 1.00 92.75 89 MET A O 1
ATOM 729 N N . VAL A 1 90 ? 15.474 -12.839 8.833 1.00 93.31 90 VAL A N 1
ATOM 730 C CA . VAL A 1 90 ? 14.274 -13.676 8.676 1.00 93.31 90 VAL A CA 1
ATOM 731 C C . VAL A 1 90 ? 14.613 -14.982 7.963 1.00 93.31 90 VAL A C 1
ATOM 733 O O . VAL A 1 90 ? 14.165 -16.040 8.397 1.00 93.31 90 VAL A O 1
ATOM 736 N N . SER A 1 91 ? 15.432 -14.925 6.911 1.00 91.50 91 SER A N 1
ATOM 737 C CA . SER A 1 91 ? 15.852 -16.115 6.168 1.00 91.50 91 SER A CA 1
ATOM 738 C C . SER A 1 91 ? 16.703 -17.074 7.005 1.00 91.50 91 SER A C 1
ATOM 740 O O . SER A 1 91 ? 16.595 -18.282 6.827 1.00 91.50 91 SER A O 1
ATOM 742 N N . GLU A 1 92 ? 17.561 -16.558 7.886 1.00 94.94 92 GLU A N 1
ATOM 743 C CA . GLU A 1 92 ? 18.471 -17.367 8.709 1.00 94.94 92 GLU A CA 1
ATOM 744 C C . GLU A 1 92 ? 17.806 -17.890 9.986 1.00 94.94 92 GLU A C 1
ATOM 746 O O . GLU A 1 92 ? 18.072 -19.013 10.409 1.00 94.94 92 GLU A O 1
ATOM 751 N N . LYS A 1 93 ? 16.961 -17.075 10.627 1.00 94.56 93 LYS A N 1
ATOM 752 C CA . LYS A 1 93 ? 16.406 -17.360 11.959 1.00 94.56 93 LYS A CA 1
ATOM 753 C C . LYS A 1 93 ? 14.939 -17.780 11.946 1.00 94.56 93 LYS A C 1
ATOM 755 O O . LYS A 1 93 ? 14.453 -18.286 12.952 1.00 94.56 93 LYS A O 1
ATOM 760 N N . GLY A 1 94 ? 14.219 -17.543 10.850 1.00 93.62 94 GLY A N 1
ATOM 761 C CA . GLY A 1 94 ? 12.792 -17.852 10.727 1.00 93.62 94 GLY A CA 1
ATOM 762 C C . GLY A 1 94 ? 11.859 -16.898 11.481 1.00 93.62 94 GLY A C 1
ATOM 763 O O . GLY A 1 94 ? 10.664 -17.166 11.572 1.00 93.62 94 GLY A O 1
ATOM 764 N N . TYR A 1 95 ? 12.368 -15.788 12.023 1.00 89.81 95 TYR A N 1
ATOM 765 C CA . TYR A 1 95 ? 11.560 -14.770 12.695 1.00 89.81 95 TYR A CA 1
ATOM 766 C C . TYR A 1 95 ? 12.097 -13.363 12.434 1.00 89.81 95 TYR A C 1
ATOM 768 O O . TYR A 1 95 ? 13.273 -13.176 12.124 1.00 89.81 95 TYR A O 1
ATOM 776 N N . LEU A 1 96 ? 11.227 -12.365 12.591 1.00 86.50 96 LEU A N 1
ATOM 777 C CA . LEU A 1 96 ? 11.594 -10.954 12.537 1.00 86.50 96 LEU A CA 1
ATOM 778 C C . LEU A 1 96 ? 11.650 -10.394 13.960 1.00 86.50 96 LEU A C 1
ATOM 780 O O . LEU A 1 96 ? 10.656 -10.424 14.682 1.00 86.50 96 LEU A O 1
ATOM 784 N N . HIS A 1 97 ? 12.804 -9.866 14.365 1.00 82.88 97 HIS A N 1
ATOM 785 C CA . HIS A 1 97 ? 12.919 -9.125 15.618 1.00 82.88 97 HIS A CA 1
ATOM 786 C C . HIS A 1 97 ? 12.533 -7.661 15.386 1.00 82.88 97 HIS A C 1
ATOM 788 O O . HIS A 1 97 ? 13.228 -6.943 14.667 1.00 82.88 97 HIS A O 1
ATOM 794 N N . VAL A 1 98 ? 11.423 -7.225 15.980 1.00 83.94 98 VAL A N 1
ATOM 795 C CA . VAL A 1 98 ? 10.917 -5.851 15.866 1.00 83.94 98 VAL A CA 1
ATOM 796 C C . VAL A 1 98 ? 10.926 -5.162 17.223 1.00 83.94 98 VAL A C 1
ATOM 798 O O . VAL A 1 98 ? 10.733 -5.800 18.256 1.00 83.94 98 VAL A O 1
ATOM 801 N N . LYS A 1 99 ? 11.134 -3.844 17.216 1.00 84.88 99 LYS A N 1
ATOM 802 C CA . LYS A 1 99 ? 10.982 -3.023 18.415 1.00 84.88 99 LYS A CA 1
ATOM 803 C C . LYS A 1 99 ? 9.495 -2.811 18.680 1.00 84.88 99 LYS A C 1
ATOM 805 O O . LYS A 1 99 ? 8.783 -2.306 17.813 1.00 84.88 99 LYS A O 1
ATOM 810 N N . GLU A 1 100 ? 9.048 -3.179 19.873 1.00 88.19 100 GLU A N 1
ATOM 811 C CA . GLU A 1 100 ? 7.697 -2.857 20.316 1.00 88.19 100 GLU A CA 1
ATOM 812 C C . GLU A 1 100 ? 7.529 -1.328 20.414 1.00 88.19 100 GLU A C 1
ATOM 814 O O . GLU A 1 100 ? 8.418 -0.654 20.950 1.00 88.19 100 GLU A O 1
ATOM 819 N N . PRO A 1 101 ? 6.428 -0.758 19.891 1.00 87.44 101 PRO A N 1
ATOM 820 C CA . PRO A 1 101 ? 6.131 0.656 20.079 1.00 87.44 101 PRO A CA 1
ATOM 821 C C . PRO A 1 101 ? 6.007 1.000 21.567 1.00 87.44 101 PRO A C 1
ATOM 823 O O . PRO A 1 101 ? 5.511 0.203 22.361 1.00 87.44 101 PRO A O 1
ATOM 826 N N . SER A 1 102 ? 6.417 2.205 21.945 1.00 90.94 102 SER A N 1
ATOM 827 C CA . SER A 1 102 ? 6.192 2.739 23.291 1.00 90.94 102 SER A CA 1
ATOM 828 C C . SER A 1 102 ? 4.701 2.943 23.583 1.00 90.94 102 SER A C 1
ATOM 830 O O . SER A 1 102 ? 3.893 3.072 22.665 1.00 90.94 102 SER A O 1
ATOM 832 N N . GLU A 1 103 ? 4.322 3.047 24.860 1.00 91.31 103 GLU A N 1
ATOM 833 C CA . GLU A 1 103 ? 2.925 3.309 25.249 1.00 91.31 103 GLU A CA 1
ATOM 834 C C . GLU A 1 103 ? 2.365 4.598 24.627 1.00 91.31 103 GLU A C 1
ATOM 836 O O . GLU A 1 103 ? 1.224 4.621 24.168 1.00 91.31 103 GLU A O 1
ATOM 841 N N . ALA A 1 104 ? 3.183 5.649 24.513 1.00 86.88 104 ALA A N 1
ATOM 842 C CA . ALA A 1 104 ? 2.787 6.884 23.839 1.00 86.88 104 ALA A CA 1
ATOM 843 C C . ALA A 1 104 ? 2.516 6.661 22.338 1.00 86.88 104 ALA A C 1
ATOM 845 O O . ALA A 1 104 ? 1.506 7.121 21.806 1.00 86.88 104 ALA A O 1
ATOM 846 N N . GLU A 1 105 ? 3.379 5.907 21.647 1.00 81.50 105 GLU A N 1
ATOM 847 C CA . GLU A 1 105 ? 3.171 5.550 20.238 1.00 81.50 105 GLU A CA 1
ATOM 848 C C . GLU A 1 105 ? 1.936 4.662 20.059 1.00 81.50 105 GLU A C 1
ATOM 850 O O . GLU A 1 105 ? 1.167 4.877 19.123 1.00 81.50 105 GLU A O 1
ATOM 855 N N . LYS A 1 106 ? 1.695 3.706 20.966 1.00 86.12 106 LYS A N 1
ATOM 856 C CA . LYS A 1 106 ? 0.487 2.868 20.958 1.00 86.12 106 LYS A CA 1
ATOM 857 C C . LYS A 1 106 ? -0.779 3.711 21.093 1.00 86.12 106 LYS A C 1
ATOM 859 O O . LYS A 1 106 ? -1.720 3.488 20.336 1.00 86.12 106 LYS A O 1
ATOM 864 N N . GLN A 1 107 ? -0.799 4.702 21.986 1.00 81.31 107 GLN A N 1
ATOM 865 C CA . GLN A 1 107 ? -1.933 5.623 22.138 1.00 81.31 107 GLN A CA 1
ATOM 866 C C . GLN A 1 107 ? -2.172 6.451 20.869 1.00 81.31 107 GLN A C 1
ATOM 868 O O . GLN A 1 107 ? -3.302 6.522 20.387 1.00 81.31 107 GLN A O 1
ATOM 873 N N . ILE A 1 108 ? -1.115 7.016 20.274 1.00 78.19 108 ILE A N 1
ATOM 874 C CA . ILE A 1 108 ? -1.209 7.767 19.011 1.00 78.19 108 ILE A CA 1
ATOM 875 C C . ILE A 1 108 ? -1.739 6.874 17.883 1.00 78.19 108 ILE A C 1
ATOM 877 O O . ILE A 1 108 ? -2.625 7.284 17.132 1.00 78.19 108 ILE A O 1
ATOM 881 N N . LEU A 1 109 ? -1.221 5.648 17.764 1.00 74.94 109 LEU A N 1
ATOM 882 C CA . LEU A 1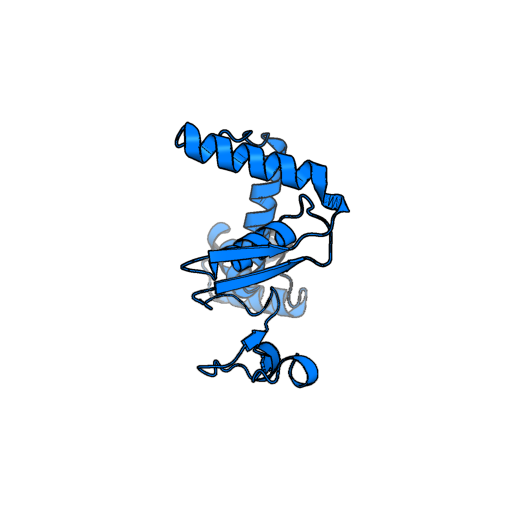 109 ? -1.661 4.678 16.762 1.00 74.94 109 LEU A CA 1
ATOM 883 C C . LEU A 1 109 ? -3.124 4.282 16.970 1.00 74.94 109 LEU A C 1
ATOM 885 O O . LEU A 1 109 ? -3.871 4.237 15.994 1.00 74.94 109 LEU A O 1
ATOM 889 N N . ASN A 1 110 ? -3.545 4.044 18.215 1.00 75.00 110 ASN A N 1
ATOM 890 C CA . ASN A 1 110 ? -4.929 3.715 18.539 1.00 75.00 110 ASN A CA 1
ATOM 891 C C . ASN A 1 110 ? -5.867 4.865 18.156 1.00 75.00 110 ASN A C 1
ATOM 893 O O . ASN A 1 110 ? -6.820 4.661 17.409 1.00 75.00 110 ASN A O 1
ATOM 897 N N . ASN A 1 111 ? -5.525 6.096 18.543 1.00 66.31 111 ASN A N 1
ATOM 898 C CA . ASN A 1 111 ? -6.292 7.286 18.178 1.00 66.31 111 ASN A CA 1
ATOM 899 C C . ASN A 1 111 ? -6.347 7.476 16.656 1.00 66.31 111 ASN A C 1
ATOM 901 O O . ASN A 1 111 ? -7.401 7.777 16.106 1.00 66.31 111 ASN A O 1
ATOM 905 N N . ALA A 1 112 ? -5.242 7.253 15.939 1.00 63.75 112 ALA A N 1
ATOM 906 C CA . ALA A 1 112 ? -5.214 7.338 14.479 1.00 63.75 112 ALA A CA 1
ATOM 907 C C . ALA A 1 112 ? -6.078 6.259 13.797 1.00 63.75 112 ALA A C 1
ATOM 909 O O . ALA A 1 112 ? -6.673 6.529 12.752 1.00 63.75 112 ALA A O 1
ATOM 910 N N . ILE A 1 113 ? -6.154 5.050 14.362 1.00 62.78 113 ILE A N 1
ATOM 911 C CA . ILE A 1 113 ? -7.021 3.968 13.874 1.00 62.78 113 ILE A CA 1
ATOM 912 C C . ILE A 1 113 ? -8.488 4.300 14.153 1.00 62.78 113 ILE A C 1
ATOM 914 O O . ILE A 1 113 ? -9.277 4.265 13.213 1.00 62.78 113 ILE A O 1
ATOM 918 N N . ILE A 1 114 ? -8.825 4.697 15.385 1.00 59.06 114 ILE A N 1
ATOM 919 C CA . ILE A 1 114 ? -10.180 5.095 15.803 1.00 59.06 114 ILE A CA 1
ATOM 920 C C . ILE A 1 114 ? -10.686 6.253 14.935 1.00 59.06 114 ILE A C 1
ATOM 922 O O . ILE A 1 114 ? -11.767 6.174 14.345 1.00 59.06 114 ILE A O 1
ATOM 926 N N . ASN A 1 115 ? -9.858 7.283 14.754 1.00 56.22 115 ASN A N 1
ATOM 927 C CA . ASN A 1 115 ? -10.176 8.412 13.887 1.00 56.22 115 ASN A CA 1
ATOM 928 C C . ASN A 1 115 ? -10.357 7.979 12.426 1.00 56.22 115 ASN A C 1
ATOM 930 O O . ASN A 1 115 ? -11.246 8.492 11.757 1.00 56.22 115 ASN A O 1
ATOM 934 N N . ARG A 1 116 ? -9.589 7.002 11.917 1.00 53.78 116 ARG A N 1
ATOM 935 C CA . ARG A 1 116 ? -9.797 6.449 10.565 1.00 53.78 116 ARG A CA 1
ATOM 936 C C . ARG A 1 116 ? -11.062 5.607 10.434 1.00 53.78 116 ARG A C 1
ATOM 938 O O . ARG A 1 116 ? -11.684 5.670 9.382 1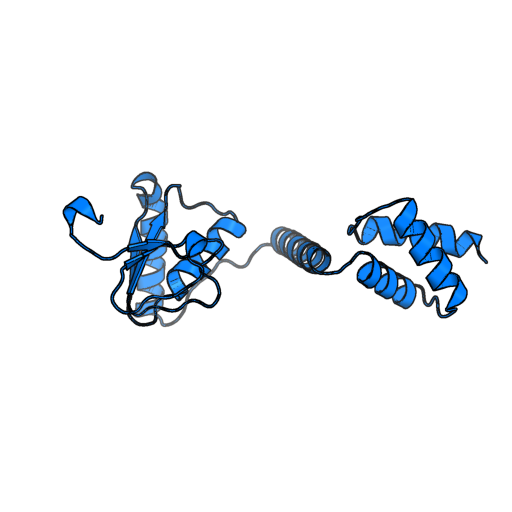.00 53.78 116 ARG A O 1
ATOM 945 N N . THR A 1 117 ? -11.460 4.837 11.444 1.00 52.66 117 THR A N 1
ATOM 946 C CA . THR A 1 117 ? -12.769 4.160 11.443 1.00 52.66 117 THR A CA 1
ATOM 947 C C . THR A 1 117 ? -13.912 5.167 11.407 1.00 52.66 117 THR A C 1
ATOM 949 O O . THR A 1 117 ? -14.857 4.956 10.655 1.00 52.66 117 THR A O 1
ATOM 952 N N . ASN A 1 118 ? -13.779 6.304 12.096 1.00 51.50 118 ASN A N 1
ATOM 953 C CA . ASN A 1 118 ? -14.756 7.393 12.020 1.00 51.50 118 ASN A CA 1
ATOM 954 C C . ASN A 1 118 ? -14.796 8.079 10.641 1.00 51.50 118 ASN A C 1
ATOM 956 O O . ASN A 1 118 ? -15.833 8.616 10.283 1.00 51.50 118 ASN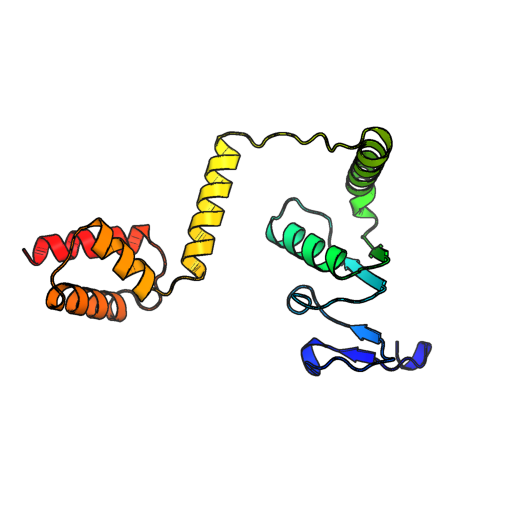 A O 1
ATOM 960 N N . ILE A 1 119 ? -13.733 8.014 9.823 1.00 53.28 119 ILE A N 1
ATOM 961 C CA . ILE A 1 119 ? -13.761 8.510 8.427 1.00 53.28 119 ILE A CA 1
ATOM 962 C C . ILE A 1 119 ? -14.684 7.658 7.534 1.00 53.28 119 ILE A C 1
ATOM 964 O O . ILE A 1 119 ? -15.222 8.168 6.554 1.00 53.28 119 ILE A O 1
ATOM 968 N N . TYR A 1 120 ? -14.869 6.368 7.839 1.00 58.53 120 TYR A N 1
ATOM 969 C CA . TYR A 1 120 ? -15.761 5.492 7.065 1.00 58.53 120 TYR A CA 1
ATOM 970 C C . TYR A 1 120 ? -17.201 5.481 7.574 1.00 58.53 120 TYR A C 1
ATOM 972 O O . TYR A 1 120 ? -18.076 5.001 6.857 1.00 58.53 120 TYR A O 1
ATOM 980 N N . LYS A 1 121 ? -17.445 5.985 8.787 1.00 69.25 121 LYS A N 1
ATOM 981 C CA . LYS A 1 121 ? -18.794 6.128 9.325 1.00 69.25 121 LYS A CA 1
ATOM 982 C C . LYS A 1 121 ? -19.377 7.452 8.855 1.00 69.25 121 LYS A C 1
ATOM 984 O O . LYS A 1 121 ? -18.749 8.505 8.945 1.00 69.25 121 LYS A O 1
ATOM 989 N N . SER A 1 122 ? -20.598 7.402 8.353 1.00 84.06 122 SER A N 1
ATOM 990 C CA . SER A 1 122 ? -21.386 8.600 8.109 1.00 84.06 122 SER A CA 1
ATOM 991 C C . SER A 1 122 ? -21.653 9.332 9.427 1.00 84.06 122 SER A C 1
ATOM 993 O O . SER A 1 122 ? -21.746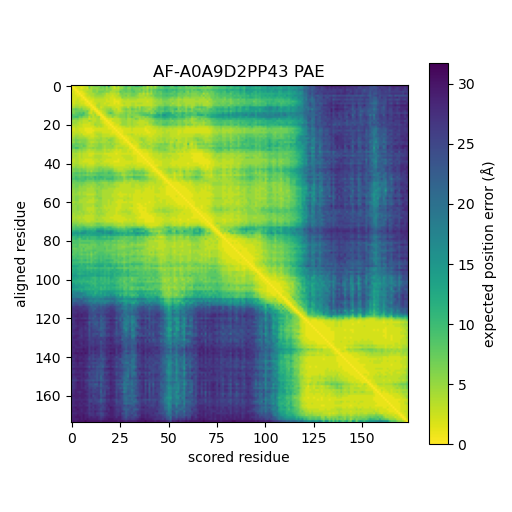 8.718 10.490 1.00 84.06 122 SER A O 1
ATOM 995 N N . GLN A 1 123 ? -21.858 10.649 9.355 1.00 86.56 123 GLN A N 1
ATOM 996 C CA . GLN A 1 123 ? -22.303 11.448 10.503 1.00 86.56 123 GLN A CA 1
ATOM 997 C C . GLN A 1 123 ? -23.506 10.812 11.222 1.00 86.56 123 GLN A C 1
ATOM 999 O O . GLN A 1 123 ? -23.595 10.856 12.446 1.00 86.56 123 GLN A O 1
ATOM 1004 N N . ARG A 1 124 ? -24.419 10.206 10.453 1.00 88.12 124 ARG A N 1
ATOM 1005 C CA . ARG A 1 124 ? -25.610 9.537 10.975 1.00 88.12 124 ARG A CA 1
ATOM 1006 C C . ARG A 1 124 ? -25.250 8.322 11.830 1.00 88.12 124 ARG A C 1
ATOM 1008 O O . ARG A 1 124 ? -25.752 8.213 12.939 1.00 88.12 124 ARG A O 1
ATOM 1015 N N . GLU A 1 125 ? -24.368 7.454 11.343 1.00 85.06 125 GLU A N 1
ATOM 1016 C CA . GLU A 1 125 ? -23.919 6.268 12.086 1.00 85.06 125 GLU A CA 1
ATOM 1017 C C . GLU A 1 125 ? -23.189 6.655 13.375 1.00 85.06 125 GLU A C 1
ATOM 1019 O O . GLU A 1 125 ? -23.475 6.095 14.427 1.00 85.06 125 GLU A O 1
ATOM 1024 N N . ILE A 1 126 ? -22.314 7.666 13.318 1.00 87.06 126 ILE A N 1
ATOM 1025 C CA . ILE A 1 126 ? -21.606 8.174 14.506 1.00 87.06 126 ILE A CA 1
ATOM 1026 C C . ILE A 1 126 ? -22.605 8.721 15.535 1.00 87.06 126 ILE A C 1
ATOM 1028 O O . ILE A 1 126 ? -22.504 8.424 16.722 1.00 87.06 126 ILE A O 1
ATOM 1032 N N . ALA A 1 127 ? -23.589 9.505 15.089 1.00 89.88 127 ALA A N 1
ATOM 1033 C CA . ALA A 1 127 ? -24.618 10.042 15.972 1.00 89.88 127 ALA A CA 1
ATOM 1034 C C . ALA A 1 127 ? -25.518 8.947 16.561 1.00 89.88 127 ALA A C 1
ATOM 1036 O O . ALA A 1 127 ? -25.909 9.049 17.720 1.00 89.88 127 ALA A O 1
ATOM 1037 N N . ASP A 1 128 ? -25.840 7.904 15.792 1.00 91.50 128 ASP A N 1
ATOM 1038 C CA . ASP A 1 128 ? -26.637 6.781 16.282 1.00 91.50 128 ASP A CA 1
ATOM 1039 C C . ASP A 1 128 ? -25.914 6.002 17.388 1.00 91.50 128 ASP A C 1
ATOM 1041 O O . ASP A 1 128 ? -26.532 5.722 18.414 1.00 91.50 128 ASP A O 1
ATOM 1045 N N . GLU A 1 129 ? -24.612 5.748 17.238 1.00 89.06 129 GLU A N 1
ATOM 1046 C CA . GLU A 1 129 ? -23.786 5.110 18.274 1.00 89.06 129 GLU A CA 1
ATOM 1047 C C . GLU A 1 129 ? -23.718 5.953 19.553 1.00 89.06 129 GLU A C 1
ATOM 1049 O O . GLU A 1 129 ? -23.939 5.439 20.647 1.00 89.06 129 GLU A O 1
ATOM 1054 N N . ILE A 1 130 ? -23.503 7.267 19.426 1.00 90.38 130 ILE A N 1
ATOM 1055 C CA . ILE A 1 130 ? -23.498 8.191 20.570 1.00 90.38 130 ILE A CA 1
ATOM 1056 C C . ILE A 1 130 ? -24.851 8.181 21.292 1.00 90.38 130 ILE A C 1
ATOM 1058 O O . ILE A 1 130 ? -24.913 8.172 22.520 1.00 90.38 130 ILE A O 1
ATOM 1062 N N . MET A 1 131 ? -25.957 8.198 20.544 1.00 91.81 131 MET A N 1
ATOM 1063 C CA . MET A 1 131 ? -27.295 8.155 21.133 1.00 91.81 131 MET A CA 1
ATOM 1064 C C . MET A 1 131 ? -27.579 6.813 21.818 1.00 91.81 131 MET A C 1
ATOM 1066 O O . MET A 1 131 ? -28.281 6.795 22.829 1.00 91.81 131 MET A O 1
ATOM 1070 N N . ASP A 1 132 ? -27.015 5.710 21.319 1.00 92.19 132 ASP A N 1
ATOM 1071 C CA . ASP A 1 132 ? -27.084 4.401 21.975 1.00 92.19 132 ASP A CA 1
ATOM 1072 C C . ASP A 1 132 ? -26.281 4.389 23.287 1.00 92.19 132 ASP A C 1
ATOM 1074 O O . ASP A 1 132 ? -26.787 3.925 24.311 1.00 92.19 132 ASP A O 1
ATOM 1078 N N . GLU A 1 133 ? -25.076 4.972 23.296 1.00 90.12 133 GLU A N 1
ATOM 1079 C CA . GLU A 1 133 ? -24.244 5.138 24.498 1.00 90.12 133 GLU A CA 1
ATOM 1080 C C . GLU A 1 133 ? -24.931 5.999 25.568 1.00 90.12 133 GLU A C 1
ATOM 1082 O O . GLU A 1 133 ? -24.946 5.644 26.750 1.00 90.12 133 GLU A O 1
ATOM 1087 N N . LEU A 1 134 ? -25.565 7.099 25.150 1.00 88.81 134 LEU A N 1
ATOM 1088 C CA . LEU A 1 134 ? -26.347 7.990 26.014 1.00 88.81 134 LEU A CA 1
ATOM 1089 C C . LEU A 1 134 ? -27.725 7.415 26.390 1.00 88.81 134 LEU A C 1
ATOM 1091 O O . LEU A 1 134 ? -28.469 8.053 27.132 1.00 88.81 134 LEU A O 1
ATOM 1095 N N . LYS A 1 135 ? -28.067 6.209 25.913 1.00 91.19 135 LYS A N 1
ATOM 1096 C CA . LYS A 1 135 ? -29.347 5.518 26.154 1.00 91.19 135 LYS A CA 1
ATOM 1097 C C . LYS A 1 135 ? -30.578 6.318 25.709 1.00 91.19 135 LYS A C 1
ATOM 1099 O O . LYS A 1 135 ? -31.658 6.195 26.290 1.00 91.19 135 LYS A O 1
ATOM 1104 N N . ILE A 1 136 ? -30.442 7.096 24.639 1.00 89.38 136 ILE A N 1
ATOM 1105 C CA . ILE A 1 136 ? -31.534 7.851 24.021 1.00 89.38 136 ILE A CA 1
ATOM 1106 C C . ILE A 1 136 ? -32.357 6.887 23.160 1.00 89.38 136 ILE A C 1
ATOM 1108 O O . ILE A 1 136 ? -32.072 6.639 21.985 1.00 89.38 136 ILE A O 1
ATOM 1112 N N . VAL A 1 137 ? -33.392 6.314 23.772 1.00 86.38 137 VAL A N 1
ATOM 1113 C CA . VAL A 1 137 ? -34.263 5.300 23.150 1.00 86.38 137 VAL A CA 1
ATOM 1114 C C . VAL A 1 137 ? -35.452 5.897 22.393 1.00 86.38 137 VAL A C 1
ATOM 1116 O O . VAL A 1 137 ? -36.050 5.229 21.548 1.00 86.38 137 VAL A O 1
ATOM 1119 N N . ASN A 1 138 ? -35.818 7.152 22.670 1.00 89.75 138 ASN A N 1
ATOM 1120 C CA . ASN A 1 138 ? -36.975 7.790 22.050 1.00 89.75 138 ASN A CA 1
ATOM 1121 C C . ASN A 1 138 ? -36.696 8.135 20.579 1.00 89.75 138 ASN A C 1
ATOM 1123 O O . ASN A 1 138 ? -35.871 8.991 20.263 1.00 89.75 138 ASN A O 1
ATOM 1127 N N . LYS A 1 139 ? -37.447 7.510 19.666 1.00 88.62 139 LYS A N 1
ATOM 1128 C CA . LYS A 1 139 ? -37.297 7.710 18.218 1.00 88.62 139 LYS A CA 1
ATOM 1129 C C . LYS A 1 139 ? -37.492 9.166 17.775 1.00 88.62 139 LYS A C 1
ATOM 1131 O O . LYS A 1 139 ? -36.755 9.631 16.910 1.00 88.62 139 LYS A O 1
ATOM 1136 N N . SER A 1 140 ? -38.454 9.881 18.360 1.00 89.62 140 SER A N 1
ATOM 1137 C CA . SER A 1 140 ? -38.712 11.291 18.036 1.00 89.62 140 SER A CA 1
ATOM 1138 C C . SER A 1 140 ? -37.514 12.165 18.408 1.00 89.62 140 SER A C 1
ATOM 1140 O O . SER A 1 140 ? -37.127 13.042 17.637 1.00 89.62 140 SER A O 1
ATOM 1142 N N . ASP A 1 141 ? -36.887 11.917 19.556 1.00 89.06 141 ASP A N 1
ATOM 1143 C CA . ASP A 1 141 ? -35.749 12.727 20.001 1.00 89.06 141 ASP A CA 1
ATOM 1144 C C . ASP A 1 141 ? -34.496 12.433 19.174 1.00 89.06 141 ASP A C 1
ATOM 1146 O O . ASP A 1 141 ? -33.806 13.365 18.758 1.00 89.06 141 ASP A O 1
ATOM 1150 N N . ARG A 1 142 ? -34.285 11.171 18.780 1.00 91.94 142 ARG A N 1
ATOM 1151 C CA . ARG A 1 142 ? -33.237 10.810 17.813 1.00 91.94 142 ARG A CA 1
ATOM 1152 C C . ARG A 1 142 ? -33.421 11.507 16.464 1.00 91.94 142 ARG A C 1
ATOM 1154 O O . ARG A 1 142 ? -32.455 11.998 15.887 1.00 91.94 142 ARG A O 1
ATOM 1161 N N . GLU A 1 143 ? -34.650 11.591 15.951 1.00 92.25 143 GLU A N 1
ATOM 1162 C CA . GLU A 1 143 ? -34.939 12.308 14.699 1.00 92.25 143 GLU A CA 1
ATOM 1163 C C . GLU A 1 143 ? -34.672 13.816 14.813 1.00 92.25 143 GLU A C 1
ATOM 1165 O O . GLU A 1 143 ? -34.089 14.405 13.896 1.00 92.25 143 GLU A O 1
ATOM 1170 N N . LYS A 1 144 ? -35.038 14.445 15.941 1.00 91.12 144 LYS A N 1
ATOM 1171 C CA . LYS A 1 144 ? -34.721 15.859 16.208 1.00 91.12 144 LYS A CA 1
ATOM 1172 C C . LYS A 1 144 ? -33.212 16.092 16.248 1.00 91.12 144 LYS A C 1
ATOM 1174 O O . LYS A 1 144 ? -32.737 17.041 15.624 1.00 91.12 144 LYS A O 1
ATOM 1179 N N . ILE A 1 145 ? -32.470 15.222 16.935 1.00 92.12 145 ILE A N 1
ATOM 1180 C CA . ILE A 1 145 ? -31.008 15.290 17.037 1.00 92.12 145 ILE A CA 1
ATOM 1181 C C . ILE A 1 145 ? -30.374 15.152 15.650 1.00 92.12 145 ILE A C 1
ATOM 1183 O O . ILE A 1 145 ? -29.603 16.025 15.258 1.00 92.12 145 ILE A O 1
ATOM 1187 N N . HIS A 1 146 ? -30.769 14.147 14.859 1.00 93.75 146 HIS A N 1
ATOM 1188 C CA . HIS A 1 146 ? -30.288 13.957 13.481 1.00 93.75 146 HIS A CA 1
ATOM 1189 C C . HIS A 1 146 ? -30.524 15.184 12.600 1.00 93.75 146 HIS A C 1
ATOM 1191 O O . HIS A 1 146 ? -29.643 15.608 11.850 1.00 93.75 146 HIS A O 1
ATOM 1197 N N . LYS A 1 147 ? -31.713 15.784 12.692 1.00 92.56 147 LYS A N 1
ATOM 1198 C CA . LYS A 1 147 ? -32.041 16.988 11.926 1.00 92.56 147 LYS A CA 1
ATOM 1199 C C . LYS A 1 147 ? -31.193 18.181 12.364 1.00 92.56 147 LYS A C 1
ATOM 1201 O O . LYS A 1 147 ? -30.726 18.937 11.519 1.00 92.56 147 LYS A O 1
ATOM 1206 N N . MET A 1 148 ? -30.985 18.344 13.667 1.00 91.38 148 MET A N 1
ATOM 1207 C CA . MET A 1 148 ? -30.189 19.433 14.221 1.00 91.38 148 MET A CA 1
ATOM 1208 C C . MET A 1 148 ? -28.717 19.328 13.808 1.00 91.38 148 MET A C 1
ATOM 1210 O O . MET A 1 148 ? -28.178 20.300 13.278 1.00 91.38 148 MET A O 1
ATOM 1214 N N . ILE A 1 149 ? -28.080 18.164 13.981 1.00 92.19 149 ILE A N 1
ATOM 1215 C CA . ILE A 1 149 ? -26.669 17.981 13.601 1.00 92.19 149 ILE A CA 1
ATOM 1216 C C . ILE A 1 149 ? -26.469 18.130 12.090 1.00 92.19 149 ILE A C 1
ATOM 1218 O O . ILE A 1 149 ? -25.500 18.757 11.671 1.00 92.19 149 ILE A O 1
ATOM 1222 N N . GLY A 1 150 ? -27.423 17.659 11.276 1.00 89.69 150 GLY A N 1
ATOM 1223 C CA . GLY A 1 150 ? -27.360 17.797 9.821 1.00 89.69 150 GLY A CA 1
ATOM 1224 C C . GLY A 1 150 ? -27.444 19.249 9.338 1.00 89.69 150 GLY A C 1
ATOM 1225 O O . GLY A 1 150 ? -26.915 19.566 8.275 1.00 89.69 150 GLY A O 1
ATOM 1226 N N . VAL A 1 151 ? -28.080 20.136 10.114 1.00 90.12 151 VAL A N 1
ATOM 1227 C CA . VAL A 1 151 ? -28.194 21.571 9.800 1.00 90.12 151 VAL A CA 1
ATOM 1228 C C . VAL A 1 151 ? -27.029 22.376 10.378 1.00 90.12 151 VAL A C 1
ATOM 1230 O O . VAL A 1 151 ? -26.445 23.190 9.669 1.00 90.12 151 VAL A O 1
ATOM 1233 N N . LEU A 1 152 ? -26.699 22.180 11.658 1.00 85.56 152 LEU A N 1
ATOM 1234 C CA . LEU A 1 152 ? -25.720 23.011 12.372 1.00 85.56 152 LEU A CA 1
ATOM 1235 C C . LEU A 1 152 ? -24.269 22.560 12.162 1.00 85.56 152 LEU A C 1
ATOM 1237 O O . LEU A 1 152 ? -23.356 23.380 12.241 1.00 85.56 152 LEU A O 1
ATOM 1241 N N . TYR A 1 153 ? -24.052 21.273 11.885 1.00 87.25 153 TYR A N 1
ATOM 1242 C CA . TYR A 1 153 ? -22.728 20.668 11.748 1.00 87.25 153 TYR A CA 1
ATOM 1243 C C . TYR A 1 153 ? -22.647 19.802 10.483 1.00 87.25 153 TYR A C 1
ATOM 1245 O O . TYR A 1 153 ? -22.359 18.612 10.576 1.00 87.25 153 TYR A O 1
ATOM 1253 N N . PRO A 1 154 ? -22.911 20.344 9.284 1.00 83.50 154 PRO A N 1
ATOM 1254 C CA . PRO A 1 154 ? -22.985 19.540 8.067 1.00 83.50 154 PRO A CA 1
ATOM 1255 C C . PRO A 1 154 ? -21.667 18.799 7.797 1.00 83.50 154 PRO A C 1
ATOM 1257 O O . PRO A 1 154 ? -20.598 19.405 7.811 1.00 83.50 154 PRO A O 1
ATOM 1260 N N . GLN A 1 155 ? -21.756 17.493 7.517 1.00 78.12 155 GLN A N 1
ATOM 1261 C CA . GLN A 1 155 ? -20.614 16.609 7.219 1.00 78.12 155 GLN A CA 1
ATOM 1262 C C . GLN A 1 155 ? -19.561 16.491 8.340 1.00 78.12 155 GLN A C 1
ATOM 1264 O O . GLN A 1 155 ? -18.453 16.020 8.097 1.00 78.12 155 GLN A O 1
ATOM 1269 N N . GLU A 1 156 ? -19.885 16.897 9.570 1.00 82.56 156 GLU A N 1
ATOM 1270 C CA . GLU A 1 156 ? -19.015 16.686 10.728 1.00 82.56 156 GLU A CA 1
ATOM 1271 C C . GLU A 1 156 ? -18.981 15.199 11.099 1.00 82.56 156 GLU A C 1
ATOM 1273 O O . GLU A 1 156 ? -20.029 14.588 11.318 1.00 82.56 156 GLU A O 1
ATOM 1278 N N . THR A 1 157 ? -17.779 14.635 11.200 1.00 81.75 157 THR A N 1
ATOM 1279 C CA . THR A 1 157 ? -17.535 13.232 11.577 1.00 81.75 157 THR A CA 1
ATOM 1280 C C . THR A 1 157 ? -16.606 13.107 12.786 1.00 81.75 157 THR A C 1
ATOM 1282 O O . THR A 1 157 ? -16.164 12.009 13.127 1.00 81.75 157 THR A O 1
ATOM 1285 N N . ASN A 1 158 ? -16.276 14.216 13.455 1.00 80.94 158 ASN A N 1
ATOM 1286 C CA . ASN A 1 158 ? -15.564 14.181 14.725 1.00 80.94 158 ASN A CA 1
ATOM 1287 C C . ASN A 1 158 ? -16.505 13.698 15.846 1.00 80.94 158 ASN A C 1
ATOM 1289 O O . ASN A 1 158 ? -17.385 14.436 16.294 1.00 80.94 158 ASN A O 1
ATOM 1293 N N . GLY A 1 159 ? -16.291 12.461 16.304 1.00 80.75 159 GLY A N 1
ATOM 1294 C CA . GLY A 1 159 ? -17.102 11.820 17.341 1.00 80.75 159 GLY A CA 1
ATOM 1295 C C . GLY A 1 159 ? -17.130 12.575 18.673 1.00 80.75 159 GLY A C 1
ATOM 1296 O O . GLY A 1 159 ? -18.201 12.718 19.246 1.00 80.75 159 GLY A O 1
ATOM 1297 N N . GLU A 1 160 ? -16.006 13.136 19.134 1.00 79.56 160 GLU A N 1
ATOM 1298 C CA . GLU A 1 160 ? -15.955 13.895 20.399 1.00 79.56 160 GLU A CA 1
ATOM 1299 C C . GLU A 1 160 ? -16.808 15.165 20.325 1.00 79.56 160 GLU A C 1
ATOM 1301 O O . GLU A 1 160 ? -17.575 15.483 21.234 1.00 79.56 160 GLU A O 1
ATOM 1306 N N . LYS A 1 161 ? -16.720 15.881 19.201 1.00 83.00 161 LYS A N 1
ATOM 1307 C CA . LYS A 1 161 ? -17.497 17.103 18.984 1.00 83.00 161 LYS A CA 1
ATOM 1308 C C . LYS A 1 161 ? -18.992 16.807 18.868 1.00 83.00 161 LYS A C 1
ATOM 1310 O O . LYS A 1 161 ? -19.797 17.525 19.456 1.00 83.00 161 LYS A O 1
ATOM 1315 N N . LEU A 1 162 ? -19.365 15.756 18.134 1.00 88.00 162 LEU A N 1
ATOM 1316 C CA . LEU A 1 162 ? -20.758 15.312 18.051 1.00 88.00 162 LEU A CA 1
ATOM 1317 C C . LEU A 1 162 ? -21.276 14.839 19.412 1.00 88.00 162 LEU A C 1
ATOM 1319 O O . LEU A 1 162 ? -22.407 15.164 19.760 1.00 88.00 162 LEU A O 1
ATOM 1323 N N . TYR A 1 163 ? -20.452 14.150 20.204 1.00 89.12 163 TYR A N 1
ATOM 1324 C CA . TYR A 1 163 ? -20.812 13.695 21.544 1.00 89.12 163 TYR A CA 1
ATOM 1325 C C . TYR A 1 163 ? -21.178 14.863 22.461 1.00 89.12 163 TYR A C 1
ATOM 1327 O O . TYR A 1 163 ? -22.256 14.865 23.054 1.00 89.12 163 TYR A O 1
ATOM 1335 N N . GLU A 1 164 ? -20.337 15.900 22.522 1.00 87.56 164 GLU A N 1
ATOM 1336 C CA . GLU A 1 164 ? -20.618 17.100 23.320 1.00 87.5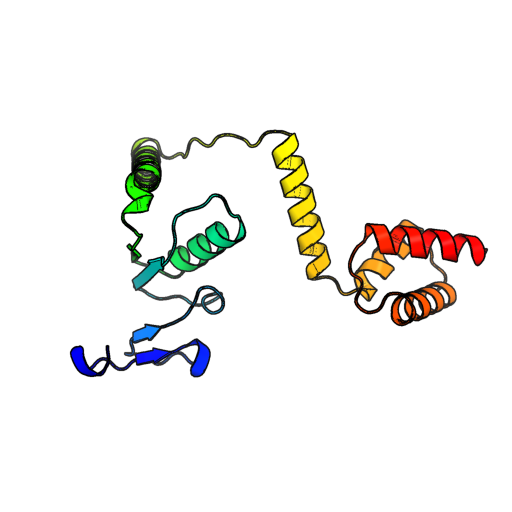6 164 GLU A CA 1
ATOM 1337 C C . GLU A 1 164 ? -21.908 17.801 22.870 1.00 87.56 164 GLU A C 1
ATOM 1339 O O . GLU A 1 164 ? -22.749 18.152 23.700 1.00 87.56 164 GLU A O 1
ATOM 1344 N N . VAL A 1 165 ? -22.105 17.960 21.557 1.00 89.62 165 VAL A N 1
ATOM 1345 C CA . VAL A 1 165 ? -23.307 18.600 21.001 1.00 89.62 165 VAL A CA 1
ATOM 1346 C C . VAL A 1 165 ? -24.565 17.799 21.338 1.00 89.62 165 VAL A C 1
ATOM 1348 O O . VAL A 1 165 ? -25.549 18.382 21.799 1.00 8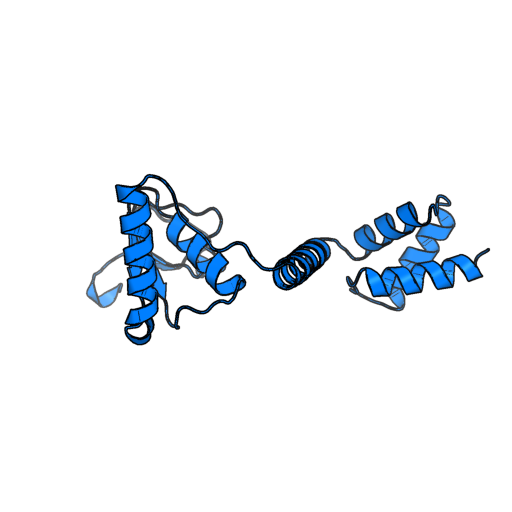9.62 165 VAL A O 1
ATOM 1351 N N . ILE A 1 166 ? -24.549 16.481 21.131 1.00 91.12 166 ILE A N 1
ATOM 1352 C CA . ILE A 1 166 ? -25.701 15.609 21.387 1.00 91.12 166 ILE A CA 1
ATOM 1353 C C . ILE A 1 166 ? -26.019 15.588 22.885 1.00 91.12 166 ILE A C 1
ATOM 1355 O O . ILE A 1 166 ? -27.175 15.794 23.253 1.00 91.12 166 ILE A O 1
ATOM 1359 N N . ARG A 1 167 ? -25.009 15.427 23.751 1.00 91.00 167 ARG A N 1
ATOM 1360 C CA . ARG A 1 167 ? -25.185 15.415 25.211 1.00 91.00 167 ARG A CA 1
ATOM 1361 C C . ARG A 1 167 ? -25.816 16.711 25.719 1.00 91.00 167 ARG A C 1
ATOM 1363 O O . ARG A 1 167 ? -26.794 16.659 26.461 1.00 91.00 167 ARG A O 1
ATOM 1370 N N . LEU A 1 168 ? -25.274 17.866 25.318 1.00 88.50 168 LEU A N 1
ATOM 1371 C CA . LEU A 1 168 ? -25.774 19.173 25.756 1.00 88.50 168 LEU A CA 1
ATOM 1372 C C . LEU A 1 168 ? -27.218 19.397 25.310 1.00 88.50 168 LEU A C 1
ATOM 1374 O O . LEU A 1 168 ? -28.059 19.789 26.112 1.00 88.50 168 LEU A O 1
ATOM 1378 N N . ASN A 1 169 ? -27.528 19.115 24.046 1.00 86.06 169 ASN A N 1
ATOM 1379 C CA . ASN A 1 169 ? -28.871 19.357 23.537 1.00 86.06 169 ASN A CA 1
ATOM 1380 C C . ASN A 1 169 ? -29.901 18.364 24.077 1.00 86.06 169 ASN A C 1
ATOM 1382 O O . ASN A 1 169 ? -31.028 18.769 24.327 1.00 86.06 169 ASN A O 1
ATOM 1386 N N . TYR A 1 170 ? -29.534 17.099 24.295 1.00 85.75 170 TYR A N 1
ATOM 1387 C CA . TYR A 1 170 ? -30.441 16.134 24.914 1.00 85.75 170 TYR A CA 1
ATOM 1388 C C . TYR A 1 170 ? -30.787 16.535 26.355 1.00 85.75 170 TYR A C 1
ATOM 1390 O O . TYR A 1 170 ? -31.956 16.525 26.719 1.00 85.75 170 TYR A O 1
ATOM 1398 N N . SER A 1 171 ? -29.807 17.014 27.132 1.00 82.06 171 SER A N 1
ATOM 1399 C CA . SER A 1 171 ? -30.056 17.524 28.492 1.00 82.06 171 SER A CA 1
ATOM 1400 C C . SER A 1 171 ? -30.974 18.753 28.554 1.00 82.06 171 SER A C 1
ATOM 1402 O O . SER A 1 171 ? -31.499 19.067 29.612 1.00 82.06 171 SER A O 1
ATOM 1404 N N . LEU A 1 172 ? -31.156 19.455 27.430 1.00 77.31 172 LEU A N 1
ATOM 1405 C CA . LEU A 1 172 ? -32.086 20.582 27.288 1.00 77.31 172 LEU A CA 1
ATOM 1406 C C . LEU A 1 172 ? -33.465 20.157 26.748 1.00 77.31 172 LEU A C 1
ATOM 1408 O O . LEU A 1 172 ? -34.358 20.997 26.644 1.00 77.31 172 LEU A O 1
ATOM 1412 N N . MET A 1 173 ? -33.611 18.900 26.317 1.00 72.75 173 MET A N 1
ATOM 1413 C CA . MET A 1 173 ? -34.869 18.314 25.841 1.00 72.75 173 MET A CA 1
ATOM 1414 C C . MET A 1 173 ? -35.601 17.512 26.929 1.00 72.75 173 MET A C 1
ATOM 1416 O O . MET A 1 173 ? -36.794 17.257 26.754 1.00 72.75 173 MET A O 1
ATOM 1420 N N . GLU A 1 174 ? -34.902 17.123 28.004 1.00 58.22 174 GLU A N 1
ATOM 1421 C CA . GLU A 1 174 ? -35.494 16.699 29.288 1.00 58.22 174 GLU A CA 1
ATOM 1422 C C . GLU A 1 174 ? -36.068 17.896 30.061 1.00 58.22 174 GLU A C 1
ATOM 1424 O O . GLU A 1 174 ? -37.163 17.728 30.647 1.00 58.22 174 GLU A O 1
#

Secondary structure (DSSP, 8-state):
-HHHH---EEEHHHH-S--TTSEEE--TTS-TT--EEEEEEE-SS---S-HHHHHHHHHHHTTEEEEEEEE--GGGHHHHHHHHHHHHHHHHHSS---PPPPHHHHHHHHHHHHHHHHHHS-HHHHHHHHHHHTT---HHHHHHHHHHHHHHSTT---HHHHHHHHHHHHHTT-

pLDDT: mean 84.95, std 8.91, range [51.5, 95.38]

Organism: NCBI:txid2838494

Sequence (174 aa):
IEDRFRWDVNIGYETKEKRKGSLFISNKNNVKGLEFPFVICLMQGDLDDNLQSRNSIYMMLTRSFITSYFLLPDANGRRIQGIADGIRMVSEKGYLHVKEPSEAEKQILNNAIINRTNIYKSQREIADEIMDELKIVNKSDREKIHKMIGVLYPQETNGEKLYEVIRLNYSLME

Radius of gyration: 24.12 Å; Cα contacts (8 Å, |Δi|>4): 152; chains: 1; bounding box: 60×41×58 Å

Mean predicted aligned error: 13.42 Å

InterPro domains:
  IPR027785 UvrD-like helicase C-terminal domain [PF13538] (24-69)

Foldseek 3Di:
DCVPPVFAEDDCVVPVDDDPRGHYDYALVRQPPAADQEAEAEDPDEDDPDPVVVVSVVSRQVSHPHDYHYDHPPVHVVVVVVVVVQVVCCVVPVDGDDDDDDPVVVVVVVVVVVVVVLVPDWPLRLLVVLCVVVVVPDPVLSVVLVVVCCPPPNRDSPSVVSNVVSVVVVVVVD

Solvent-accessible surface area (backbone atoms only — not comparable to full-atom values): 10565 Å² total; per-residue (Å²): 101,45,89,83,70,68,46,55,73,39,51,35,83,79,69,74,58,88,64,88,94,40,51,76,44,70,52,79,89,68,47,81,94,50,76,39,63,62,38,80,46,80,47,93,60,77,89,68,90,46,68,69,60,49,52,37,50,54,55,60,56,65,24,27,81,73,44,59,47,79,45,69,54,76,91,33,54,72,61,51,47,55,51,53,52,49,52,50,43,29,74,75,68,75,50,80,92,74,84,78,74,52,74,68,53,47,52,52,50,50,52,54,49,55,56,51,56,35,70,74,40,52,48,66,57,52,50,51,53,48,32,57,75,71,62,62,77,54,66,70,59,53,50,52,50,54,54,47,46,58,68,79,43,64,89,52,48,57,62,70,62,51,44,55,54,52,53,56,53,50,68,71,72,110